Protein AF-A0A4R2ZNV9-F1 (afdb_monomer)

Mean predicted aligned error: 4.26 Å

pLDDT: mean 93.3, std 7.78, range [47.41, 98.62]

Secondary structure (DSSP, 8-state):
----TTS-----HHHHIIIIISS-TTSPPPHHHHHHS-HHHHHHHHSSPPS--TTSHHHHHHHHTSS--HHHHHHHHHHHHHHHHHHTTHHHHHHHTT-HHHHHHHHHHHHHHHHHHHHHHTT-----HHHHHHHHTTSTTHHHHHHHHHHHHH-SSHHHHHHTT-

Nearest PDB structures (foldseek):
  3c18-assembly2_C  TM=6.767E-01  e=5.777E-03  Exiguobacterium sibiricum 255-15
  6nmm-assembly1_D  TM=6.998E-01  e=1.164E+00  Geobacillus stearothermophilus
  6un8-assembly1_A  TM=6.331E-01  e=1.422E+00  Staphylococcus aureus
  4u7i-assembly1_A  TM=5.392E-01  e=6.710E+00  Homo sapiens

Solvent-accessible surface area (backbone atoms only — not comparable to full-atom values): 9911 Å² total; per-residue (Å²): 124,91,88,41,100,81,79,63,86,88,69,55,73,58,60,42,25,40,74,74,70,69,38,63,76,89,61,83,77,50,68,68,52,62,72,70,53,58,49,48,62,45,40,70,64,55,70,60,87,83,92,79,63,94,84,40,62,64,58,52,51,27,63,70,52,60,59,74,56,69,69,54,42,52,50,52,51,52,54,43,52,47,61,49,64,75,48,64,65,47,25,51,58,28,33,77,71,67,34,56,65,61,13,50,55,46,47,52,50,48,47,54,46,51,50,52,46,51,31,57,75,73,66,45,75,61,57,56,77,96,46,34,69,64,56,45,65,70,41,84,67,27,78,71,46,46,61,49,51,48,51,36,69,67,41,90,46,42,66,57,31,45,62,63,74,109

Sequence (166 aa):
MLGSDHGVELYTLHAWCERFLGRQFSEDLSARDWLSYSEQLFMMVTAGSVFRDDLGELTALRNRLAYFPRDVWLYKLAAQWGRIAEERAYIGRTGEAGDEIGSRIIAARMVGNIMRLAMLIERQYAPYAKWFGTAFSRLECASELKPILQEILSAESWQARESNLM

Foldseek 3Di:
DPDDPVPDDDDDPQRLCCVLLVDGLPDQADLVSVVPDALQSLCVLQVDDDPDDPPCSSVVSNVSSVFDDPVSLVVVLVVLVVLLVVLLCVLVVCQVVVNFVSSLVSLLVNLVSVLVNQCSVQRHRQHPPVCRVVVSCPGPCCVVVVVLSVQLNPPRGSVSNSVSVD

Structure (mmCIF, N/CA/C/O backbone):
data_AF-A0A4R2ZNV9-F1
#
_entry.id   AF-A0A4R2ZNV9-F1
#
loop_
_atom_site.group_PDB
_atom_site.id
_atom_site.type_symbol
_atom_site.label_atom_id
_atom_site.label_alt_id
_atom_site.label_comp_id
_atom_site.label_asym_id
_atom_site.label_entity_id
_atom_site.label_seq_id
_atom_site.pdbx_PDB_ins_code
_atom_site.Cartn_x
_atom_site.Cartn_y
_atom_site.Cartn_z
_atom_site.occupancy
_atom_site.B_iso_or_equiv
_atom_site.auth_seq_id
_atom_site.auth_comp_id
_atom_site.auth_asym_id
_atom_site.auth_atom_id
_atom_site.pdbx_PDB_model_num
ATOM 1 N N . MET A 1 1 ? 17.144 12.872 -1.530 1.00 47.41 1 MET A N 1
ATOM 2 C CA . MET A 1 1 ? 16.543 13.874 -2.431 1.00 47.41 1 MET A CA 1
ATOM 3 C C . MET A 1 1 ? 16.983 13.497 -3.833 1.00 47.41 1 MET A C 1
ATOM 5 O O . MET A 1 1 ? 18.173 13.269 -4.015 1.00 47.41 1 MET A O 1
ATOM 9 N N . LEU A 1 2 ? 16.039 13.301 -4.752 1.00 56.25 2 LEU A N 1
ATOM 10 C CA . LEU A 1 2 ? 16.319 13.230 -6.189 1.00 56.25 2 LEU A CA 1
ATOM 11 C C . LEU A 1 2 ? 16.930 14.594 -6.569 1.00 56.25 2 LEU A C 1
ATOM 13 O O . LEU A 1 2 ? 16.391 15.630 -6.185 1.00 56.25 2 LEU A O 1
ATOM 17 N N . GLY A 1 3 ? 18.154 14.573 -7.086 1.00 58.81 3 GLY A N 1
ATOM 18 C CA . GLY A 1 3 ? 19.149 15.643 -6.988 1.00 58.81 3 GLY A CA 1
ATOM 19 C C . GLY A 1 3 ? 19.324 16.413 -8.288 1.00 58.81 3 GLY A C 1
ATOM 20 O O . GLY A 1 3 ? 20.401 16.374 -8.872 1.00 58.81 3 GLY A O 1
ATOM 21 N N . SER A 1 4 ? 18.278 17.106 -8.734 1.00 71.94 4 SER A N 1
ATOM 22 C CA . SER A 1 4 ? 18.397 18.118 -9.786 1.00 71.94 4 SER A CA 1
ATOM 23 C C . SER A 1 4 ? 17.795 19.437 -9.316 1.00 71.94 4 SER A C 1
ATOM 25 O O . SER A 1 4 ? 16.685 19.465 -8.782 1.00 71.94 4 SER A O 1
ATOM 27 N N . ASP A 1 5 ? 18.502 20.538 -9.561 1.00 78.81 5 ASP A N 1
ATOM 28 C CA . ASP A 1 5 ? 18.034 21.888 -9.213 1.00 78.81 5 ASP A CA 1
ATOM 29 C C . ASP A 1 5 ? 16.801 22.311 -10.033 1.00 78.81 5 ASP A C 1
ATOM 31 O O . ASP A 1 5 ? 16.077 23.232 -9.664 1.00 78.81 5 ASP A O 1
ATOM 35 N N . HIS A 1 6 ? 16.534 21.607 -11.137 1.00 85.62 6 HIS A N 1
ATOM 36 C CA . HIS A 1 6 ? 15.438 21.870 -12.071 1.00 85.62 6 HIS A CA 1
ATOM 37 C C . HIS A 1 6 ? 14.348 20.780 -12.073 1.00 85.62 6 HIS A C 1
ATOM 39 O O . HIS A 1 6 ? 13.427 20.839 -12.886 1.00 85.62 6 HIS A O 1
ATOM 45 N N . GLY A 1 7 ? 14.437 19.771 -11.198 1.00 84.12 7 GLY A N 1
ATOM 46 C CA . GLY A 1 7 ? 13.421 18.720 -11.062 1.00 84.12 7 GLY A CA 1
ATOM 47 C C . GLY A 1 7 ? 13.340 17.712 -12.218 1.00 84.12 7 GLY A C 1
ATOM 48 O O . GLY A 1 7 ? 12.338 17.006 -12.327 1.00 84.12 7 GLY A O 1
ATOM 49 N N . VAL A 1 8 ? 14.366 17.627 -13.073 1.00 86.88 8 VAL A N 1
ATOM 50 C CA . VAL A 1 8 ? 14.461 16.629 -14.154 1.00 86.88 8 VAL A CA 1
ATOM 51 C C . VAL A 1 8 ? 15.720 15.799 -13.955 1.00 86.88 8 VAL A C 1
ATOM 53 O O . VAL A 1 8 ? 16.800 16.334 -13.732 1.00 86.88 8 VAL A O 1
ATOM 56 N N . GLU A 1 9 ? 15.597 14.484 -14.074 1.00 88.31 9 GLU A N 1
ATOM 57 C CA . GLU A 1 9 ? 16.736 13.575 -14.010 1.00 88.31 9 GLU A CA 1
ATOM 58 C C . GLU A 1 9 ? 16.843 12.772 -15.304 1.00 88.31 9 GLU A C 1
ATOM 60 O O . GLU A 1 9 ? 15.833 12.417 -15.913 1.00 88.31 9 GLU A O 1
ATOM 65 N N . LEU A 1 10 ? 18.077 12.497 -15.723 1.00 91.19 10 LEU A N 1
ATOM 66 C CA . LEU A 1 10 ? 18.381 11.762 -16.943 1.00 91.19 10 LEU A CA 1
ATOM 67 C C . LEU A 1 10 ? 19.102 10.469 -16.576 1.00 91.19 10 LEU A C 1
ATOM 69 O O . LEU A 1 10 ? 20.139 10.496 -15.915 1.00 91.19 10 LEU A O 1
ATOM 73 N N . TYR A 1 11 ? 18.560 9.347 -17.039 1.00 91.69 11 TYR A N 1
ATOM 74 C CA . TYR A 1 11 ? 19.144 8.025 -16.854 1.00 91.69 11 TYR A CA 1
ATOM 75 C C . TYR A 1 11 ? 19.013 7.211 -18.138 1.00 91.69 11 TYR A C 1
ATOM 77 O O . TYR A 1 11 ? 18.016 7.320 -18.852 1.00 91.69 11 TYR A O 1
ATOM 85 N N . THR A 1 12 ? 19.984 6.336 -18.390 1.00 92.56 12 THR A N 1
ATOM 86 C CA . THR A 1 12 ? 19.713 5.128 -19.178 1.00 92.56 12 THR A CA 1
ATOM 87 C C . THR A 1 12 ? 18.908 4.153 -18.314 1.00 92.56 12 THR A C 1
ATOM 89 O O . THR A 1 12 ? 18.978 4.219 -17.084 1.00 92.56 12 THR A O 1
ATOM 92 N N . LEU A 1 13 ? 18.169 3.217 -18.919 1.00 90.88 13 LEU A N 1
ATOM 93 C CA . LEU A 1 13 ? 17.438 2.202 -18.146 1.00 90.88 13 LEU A CA 1
ATOM 94 C C . LEU A 1 13 ? 18.370 1.397 -17.237 1.00 90.88 13 LEU A C 1
ATOM 96 O O . LEU A 1 13 ? 18.054 1.174 -16.073 1.00 90.88 13 LEU A O 1
ATOM 100 N N . HIS A 1 14 ? 19.551 1.040 -17.742 1.00 90.06 14 HIS A N 1
ATOM 101 C CA . HIS A 1 14 ? 20.571 0.348 -16.963 1.00 90.06 14 HIS A CA 1
ATOM 102 C C . HIS A 1 14 ? 21.013 1.157 -15.734 1.00 90.06 14 HIS A C 1
ATOM 104 O O . HIS A 1 14 ? 20.918 0.657 -14.616 1.00 90.06 14 HIS A O 1
ATOM 110 N N . ALA A 1 15 ? 21.398 2.428 -15.918 1.00 92.19 15 ALA A N 1
ATOM 111 C CA . ALA A 1 15 ? 21.819 3.293 -14.813 1.00 92.19 15 ALA A CA 1
ATOM 112 C C . ALA A 1 15 ? 20.689 3.535 -13.799 1.00 92.19 15 ALA A C 1
ATOM 114 O O . ALA A 1 15 ? 20.941 3.659 -12.601 1.00 92.19 15 ALA A O 1
ATOM 115 N N . TRP A 1 16 ? 19.436 3.581 -14.263 1.00 92.12 16 TRP A N 1
ATOM 116 C CA . TRP A 1 16 ? 18.275 3.666 -13.383 1.00 92.12 16 TRP A CA 1
ATOM 117 C C . TRP A 1 16 ? 18.118 2.388 -12.543 1.00 92.12 16 TRP A C 1
ATOM 119 O O . TRP A 1 16 ? 17.995 2.471 -11.321 1.00 92.12 16 TRP A O 1
ATOM 129 N N . CYS A 1 17 ? 18.171 1.206 -13.166 1.00 90.94 17 CYS A N 1
ATOM 130 C CA . CYS A 1 17 ? 18.074 -0.075 -12.464 1.00 90.94 17 CYS A CA 1
ATOM 131 C C . CYS A 1 17 ? 19.191 -0.235 -11.425 1.00 90.94 17 CYS A C 1
ATOM 133 O O . CYS A 1 17 ? 18.907 -0.543 -10.271 1.00 90.94 17 CYS A O 1
ATOM 135 N N . GLU A 1 18 ? 20.440 0.063 -11.776 1.00 90.69 18 GLU A N 1
ATOM 136 C CA . GLU A 1 18 ? 21.547 -0.001 -10.818 1.00 90.69 18 GLU A CA 1
ATOM 137 C C . GLU A 1 18 ? 21.358 0.978 -9.657 1.00 90.69 18 GLU A C 1
ATOM 139 O O . GLU A 1 18 ? 21.534 0.611 -8.498 1.00 90.69 18 GLU A O 1
ATOM 144 N N . ARG A 1 19 ? 20.941 2.215 -9.937 1.00 90.31 19 ARG A N 1
ATOM 145 C CA . ARG A 1 19 ? 20.777 3.239 -8.901 1.00 90.31 19 ARG A CA 1
ATOM 146 C C . ARG A 1 19 ? 19.623 2.951 -7.944 1.00 90.31 19 ARG A C 1
ATOM 148 O O . ARG A 1 19 ? 19.764 3.187 -6.747 1.00 90.31 19 ARG A O 1
ATOM 155 N N . PHE A 1 20 ? 18.473 2.524 -8.462 1.00 89.12 20 PHE A N 1
ATOM 156 C CA . PHE A 1 20 ? 17.245 2.410 -7.672 1.00 89.12 20 PHE A CA 1
ATOM 157 C C . PHE A 1 20 ? 16.949 0.976 -7.237 1.00 89.12 20 PHE A C 1
ATOM 159 O O . PHE A 1 20 ? 16.521 0.771 -6.103 1.00 89.12 20 PHE A O 1
ATOM 166 N N . LEU A 1 21 ? 17.206 -0.016 -8.090 1.00 87.75 21 LEU A N 1
ATOM 167 C CA . LEU A 1 21 ? 17.056 -1.429 -7.732 1.00 87.75 21 LEU A CA 1
ATOM 168 C C . LEU A 1 21 ? 18.347 -2.012 -7.145 1.00 87.75 21 LEU A C 1
ATOM 170 O O . LEU A 1 21 ? 18.278 -3.015 -6.440 1.00 87.75 21 LEU A O 1
ATOM 174 N N . GLY A 1 22 ? 19.519 -1.421 -7.397 1.00 86.81 22 GLY A N 1
ATOM 175 C CA . GLY A 1 22 ? 20.793 -2.032 -6.996 1.00 86.81 22 GLY A CA 1
ATOM 176 C C . GLY A 1 22 ? 21.105 -3.312 -7.774 1.00 86.81 22 GLY A C 1
ATOM 177 O O . GLY A 1 22 ? 21.862 -4.149 -7.289 1.00 86.81 22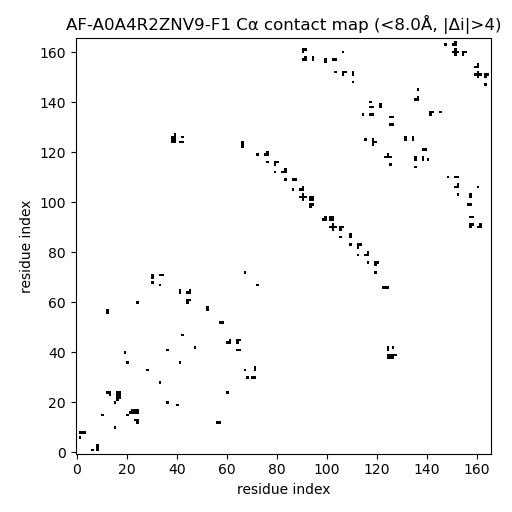 GLY A O 1
ATOM 178 N N . ARG A 1 23 ? 20.462 -3.507 -8.933 1.00 82.31 23 ARG A N 1
ATOM 179 C CA . ARG A 1 23 ? 20.493 -4.741 -9.728 1.00 82.31 23 ARG A CA 1
ATOM 180 C C . ARG A 1 23 ? 20.441 -4.428 -11.213 1.00 82.31 23 ARG A C 1
ATOM 182 O O . ARG A 1 23 ? 19.929 -3.382 -11.616 1.00 82.31 23 ARG A O 1
ATOM 189 N N . GLN A 1 24 ? 20.933 -5.356 -12.026 1.00 78.38 24 GLN A N 1
ATOM 190 C CA . GLN A 1 24 ? 20.862 -5.221 -13.473 1.00 78.38 24 GLN A CA 1
ATOM 191 C C . GLN A 1 24 ? 19.444 -5.453 -13.990 1.00 78.38 24 GLN A C 1
ATOM 193 O O . GLN A 1 24 ? 18.675 -6.243 -13.445 1.00 78.38 24 GLN A O 1
ATOM 198 N N . PHE A 1 25 ? 19.130 -4.787 -15.102 1.00 67.56 25 PHE A N 1
ATOM 199 C CA . PHE A 1 25 ? 17.851 -4.920 -15.790 1.00 67.56 25 PHE A CA 1
ATOM 200 C C . PHE A 1 25 ? 17.501 -6.377 -16.114 1.00 67.56 25 PHE A C 1
ATOM 202 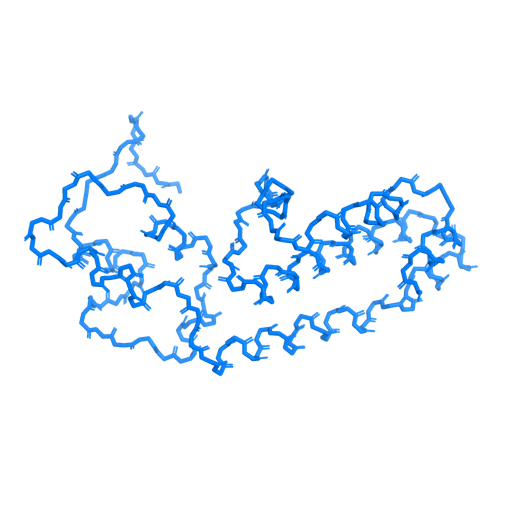O O . PHE A 1 25 ? 16.340 -6.722 -16.026 1.00 67.56 25 PHE A O 1
ATOM 209 N N . SER A 1 26 ? 18.447 -7.247 -16.466 1.00 69.69 26 SER A N 1
ATOM 210 C CA . SER A 1 26 ? 18.169 -8.627 -16.898 1.00 69.69 26 SER A CA 1
ATOM 211 C C . SER A 1 26 ? 17.848 -9.611 -15.767 1.00 69.69 26 SER A C 1
ATOM 213 O O . SER A 1 26 ? 17.372 -10.707 -16.047 1.00 69.69 26 SER A O 1
ATOM 215 N N . GLU A 1 27 ? 18.095 -9.256 -14.506 1.00 77.31 27 GLU A N 1
ATOM 216 C CA . GLU A 1 27 ? 17.937 -10.177 -13.378 1.00 77.31 27 GLU A CA 1
ATOM 217 C C . GLU A 1 27 ? 16.490 -10.227 -12.890 1.00 77.31 27 GLU A C 1
ATOM 219 O O . GLU A 1 27 ? 15.842 -9.189 -12.729 1.00 77.31 27 GLU A O 1
ATOM 224 N N . ASP A 1 28 ? 15.970 -11.427 -12.632 1.00 83.62 28 ASP A N 1
ATOM 225 C CA . ASP A 1 28 ? 14.678 -11.588 -11.970 1.00 83.62 28 ASP A CA 1
ATOM 226 C C . ASP A 1 28 ? 14.783 -11.302 -10.472 1.00 83.62 28 ASP A C 1
ATOM 228 O O . ASP A 1 28 ? 15.742 -11.680 -9.797 1.00 83.62 28 ASP A O 1
ATOM 232 N N . LEU A 1 29 ? 13.758 -10.637 -9.943 1.00 90.56 29 LEU A N 1
ATOM 233 C CA . LEU A 1 29 ? 13.668 -10.321 -8.525 1.00 90.56 29 LEU A CA 1
ATOM 234 C C . LEU A 1 29 ? 13.202 -11.550 -7.742 1.00 90.56 29 LEU A C 1
ATOM 236 O O . LEU A 1 29 ? 12.119 -12.090 -7.992 1.00 90.56 29 LEU A O 1
ATOM 240 N N . SER A 1 30 ? 13.981 -11.953 -6.739 1.00 92.44 30 SER A N 1
ATOM 241 C CA . SER A 1 30 ? 13.542 -12.967 -5.781 1.00 92.44 30 SER A CA 1
ATOM 242 C C . SER A 1 30 ? 12.398 -12.435 -4.913 1.00 92.44 30 SER A C 1
ATOM 244 O O . SER A 1 30 ? 12.208 -11.225 -4.768 1.00 92.44 30 SER A O 1
ATOM 246 N N . ALA A 1 31 ? 11.651 -13.324 -4.251 1.00 94.81 31 ALA A N 1
ATOM 247 C CA . ALA A 1 31 ? 10.605 -12.907 -3.311 1.00 94.81 31 ALA A CA 1
ATOM 248 C C . ALA A 1 31 ? 11.140 -11.969 -2.208 1.00 94.81 31 ALA A C 1
ATOM 250 O O . ALA A 1 31 ? 10.455 -11.033 -1.801 1.00 94.81 31 ALA A O 1
ATOM 251 N N . ARG A 1 32 ? 12.386 -12.179 -1.759 1.00 94.06 32 ARG A N 1
ATOM 252 C CA . ARG A 1 32 ? 13.045 -11.307 -0.778 1.00 94.06 32 ARG A CA 1
ATOM 253 C C . ARG A 1 32 ? 13.288 -9.910 -1.341 1.00 94.06 32 ARG A C 1
ATOM 255 O O . ARG A 1 32 ? 13.079 -8.937 -0.622 1.00 94.06 32 ARG A O 1
ATOM 262 N N . ASP A 1 33 ? 13.692 -9.816 -2.603 1.00 93.00 33 ASP A N 1
ATOM 263 C CA . ASP A 1 33 ? 13.925 -8.531 -3.265 1.00 93.00 33 ASP A CA 1
ATOM 264 C C . ASP A 1 33 ? 12.624 -7.740 -3.356 1.00 93.00 33 ASP A C 1
ATOM 266 O O . ASP A 1 33 ? 12.554 -6.612 -2.872 1.00 93.00 33 ASP A O 1
ATOM 270 N N . TRP A 1 34 ? 11.558 -8.375 -3.849 1.00 95.06 34 TRP A N 1
ATOM 271 C CA . TRP A 1 34 ? 10.222 -7.782 -3.909 1.00 95.06 34 TRP A CA 1
ATOM 272 C C . TRP A 1 34 ? 9.735 -7.228 -2.565 1.00 95.06 34 TRP A C 1
ATOM 274 O O . TRP A 1 34 ? 9.117 -6.166 -2.527 1.00 95.06 34 TRP A O 1
ATOM 284 N N . LEU A 1 35 ? 10.006 -7.939 -1.467 1.00 95.31 35 LEU A N 1
ATOM 285 C CA . LEU A 1 35 ? 9.620 -7.524 -0.115 1.00 95.31 35 LEU A CA 1
ATOM 286 C C . LEU A 1 35 ? 10.533 -6.446 0.485 1.00 95.31 35 LEU A C 1
ATOM 288 O O . LEU A 1 35 ? 10.141 -5.802 1.457 1.00 95.31 35 LEU A O 1
ATOM 292 N N . SER A 1 36 ? 11.732 -6.260 -0.067 1.00 93.31 36 SER A N 1
ATOM 293 C CA . SER A 1 36 ? 12.704 -5.264 0.394 1.00 93.31 36 SER A CA 1
ATOM 294 C C . SER A 1 36 ? 12.465 -3.873 -0.196 1.00 93.31 36 SER A C 1
ATOM 296 O O . SER A 1 36 ? 12.779 -2.870 0.447 1.00 93.31 36 SER A O 1
ATOM 298 N N . TYR A 1 37 ? 11.879 -3.799 -1.394 1.00 93.50 37 TYR A N 1
ATOM 299 C CA . TYR A 1 37 ? 11.587 -2.531 -2.050 1.00 93.50 37 TYR A CA 1
ATOM 300 C C . TYR A 1 37 ? 10.283 -1.912 -1.550 1.00 93.50 37 TYR A C 1
ATOM 302 O O . TYR A 1 37 ? 9.321 -2.588 -1.177 1.00 93.50 37 TYR A O 1
ATOM 310 N N . SER A 1 38 ? 10.236 -0.583 -1.591 1.00 93.50 38 SER A N 1
ATOM 311 C CA . SER A 1 38 ? 9.006 0.154 -1.344 1.00 93.50 38 SER A CA 1
ATOM 312 C C . SER A 1 38 ? 8.080 0.089 -2.560 1.00 93.50 38 SER A C 1
ATOM 314 O O . SER A 1 38 ? 8.518 0.051 -3.708 1.00 93.50 38 SER A O 1
ATOM 316 N N . GLU A 1 39 ? 6.773 0.142 -2.323 1.00 95.88 39 GLU A N 1
ATOM 317 C CA . GLU A 1 39 ? 5.781 0.180 -3.407 1.00 95.88 39 GLU A CA 1
ATOM 318 C C . GLU A 1 39 ? 5.911 1.440 -4.265 1.00 95.88 39 GLU A C 1
ATOM 320 O O . GLU A 1 39 ? 5.701 1.404 -5.476 1.00 95.88 39 GLU A O 1
ATOM 325 N N . GLN A 1 40 ? 6.346 2.546 -3.659 1.00 94.31 40 GLN A N 1
ATOM 326 C CA . GLN A 1 40 ? 6.568 3.797 -4.371 1.00 94.31 40 GLN A CA 1
ATOM 327 C C . GLN A 1 40 ? 7.699 3.679 -5.390 1.00 94.31 40 GLN A C 1
ATOM 329 O O . GLN A 1 40 ? 7.621 4.317 -6.437 1.00 94.31 40 GLN A O 1
ATOM 334 N N . LEU A 1 41 ? 8.712 2.848 -5.121 1.00 92.88 41 LEU A N 1
ATOM 335 C CA . LEU A 1 41 ? 9.773 2.584 -6.084 1.00 92.88 41 LEU A CA 1
ATOM 336 C C . LEU A 1 41 ? 9.221 1.943 -7.356 1.00 92.88 41 LEU A C 1
ATOM 338 O O . LEU A 1 41 ? 9.538 2.405 -8.449 1.00 92.88 41 LEU A O 1
ATOM 342 N N . PHE A 1 42 ? 8.358 0.933 -7.227 1.00 94.69 42 PHE A N 1
ATOM 343 C CA . PHE A 1 42 ? 7.726 0.309 -8.391 1.00 94.69 42 PHE A CA 1
ATOM 344 C C . PHE A 1 42 ? 6.851 1.312 -9.146 1.00 94.69 42 PHE A C 1
ATOM 346 O O . PHE A 1 42 ? 6.924 1.400 -10.371 1.00 94.69 42 PHE A O 1
ATOM 353 N N . MET A 1 43 ? 6.104 2.147 -8.417 1.00 94.75 43 MET A N 1
ATOM 354 C CA . MET A 1 43 ? 5.284 3.201 -9.018 1.00 94.75 43 MET A CA 1
ATOM 355 C C . MET A 1 43 ? 6.089 4.241 -9.804 1.00 94.75 43 MET A C 1
ATOM 357 O O . MET A 1 43 ? 5.555 4.775 -10.776 1.00 94.75 43 MET A O 1
ATOM 361 N N . MET A 1 44 ? 7.350 4.522 -9.443 1.00 90.69 44 MET A N 1
ATOM 362 C CA . MET A 1 44 ? 8.197 5.436 -10.229 1.00 90.69 44 MET A CA 1
ATOM 363 C C . MET A 1 44 ? 8.348 4.970 -11.682 1.00 90.69 44 MET A C 1
ATOM 365 O O . MET A 1 44 ? 8.466 5.802 -12.576 1.00 90.69 44 MET A O 1
ATOM 369 N N . VAL A 1 45 ? 8.301 3.657 -11.924 1.00 91.06 45 VAL A N 1
ATOM 370 C CA . VAL A 1 45 ? 8.418 3.067 -13.263 1.00 91.06 45 VAL A CA 1
ATOM 371 C C . VAL A 1 45 ? 7.050 2.809 -13.888 1.00 91.06 45 VAL A C 1
ATOM 373 O O . VAL A 1 45 ? 6.854 3.045 -15.081 1.00 91.06 45 VAL A O 1
ATOM 376 N N . THR A 1 46 ? 6.086 2.324 -13.103 1.00 94.06 46 THR A N 1
ATOM 377 C CA . THR A 1 46 ? 4.830 1.781 -13.639 1.00 94.06 46 THR A CA 1
ATOM 378 C C . THR A 1 46 ? 3.692 2.789 -13.754 1.00 94.06 46 THR A C 1
ATOM 380 O O . THR A 1 46 ? 2.782 2.557 -14.548 1.00 94.06 46 THR A O 1
ATOM 383 N N . ALA A 1 47 ? 3.717 3.903 -13.015 1.00 92.38 47 ALA A N 1
ATOM 384 C CA . ALA A 1 47 ? 2.584 4.832 -12.951 1.00 92.38 47 ALA A CA 1
ATOM 385 C C . ALA A 1 47 ? 2.695 6.034 -13.909 1.00 92.38 47 ALA A C 1
ATOM 387 O O . ALA A 1 47 ? 1.688 6.676 -14.202 1.00 92.38 47 ALA A O 1
ATOM 388 N N . GLY A 1 48 ? 3.901 6.363 -14.385 1.00 91.38 48 GLY A N 1
ATOM 389 C CA . GLY A 1 48 ? 4.128 7.511 -15.272 1.00 91.38 48 GLY A CA 1
ATOM 390 C C . GLY A 1 48 ? 3.659 7.281 -16.714 1.00 91.38 48 GLY A C 1
ATOM 391 O O . GLY A 1 48 ? 3.487 6.139 -17.147 1.00 91.38 48 GLY A O 1
ATOM 392 N N . SER A 1 49 ? 3.503 8.358 -17.484 1.00 94.31 49 SER A N 1
ATOM 393 C CA . SER A 1 49 ? 3.254 8.283 -18.932 1.00 94.31 49 SER A CA 1
ATOM 394 C C . SER A 1 49 ? 4.531 7.927 -19.698 1.00 94.31 49 SER A C 1
ATOM 39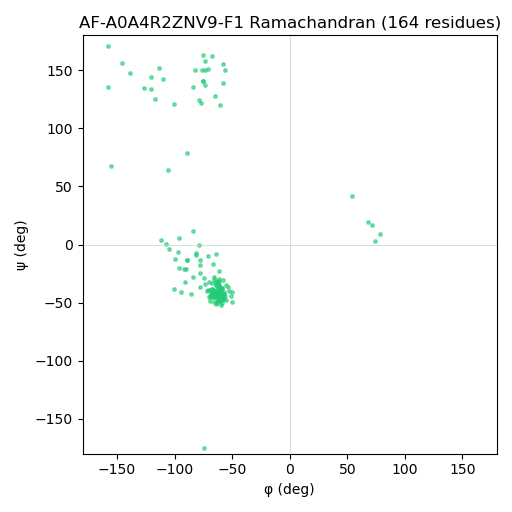6 O O . SER A 1 49 ? 5.605 8.437 -19.381 1.00 94.31 49 SER A O 1
ATOM 398 N N . VAL A 1 50 ? 4.413 7.088 -20.730 1.00 95.62 50 VAL A N 1
ATOM 399 C CA . VAL A 1 50 ? 5.493 6.823 -21.696 1.00 95.62 50 VAL A CA 1
ATOM 400 C C . VAL A 1 50 ? 5.225 7.643 -22.948 1.00 95.62 50 VAL A C 1
ATOM 402 O O . VAL A 1 50 ? 4.177 7.493 -23.568 1.00 95.62 50 VAL A O 1
ATOM 405 N N . PHE A 1 51 ? 6.167 8.510 -23.313 1.00 96.00 51 PHE A N 1
ATOM 406 C CA . PHE A 1 51 ? 6.060 9.334 -24.520 1.00 96.00 51 PHE A CA 1
ATOM 407 C C . PHE A 1 51 ? 6.691 8.663 -25.745 1.00 96.00 51 PHE A C 1
ATOM 409 O O . PHE A 1 51 ? 6.222 8.870 -26.861 1.00 96.00 51 PHE A O 1
ATOM 416 N N . ARG A 1 52 ? 7.755 7.873 -25.545 1.00 96.69 52 ARG A N 1
ATOM 417 C CA . ARG A 1 52 ? 8.477 7.150 -26.599 1.00 96.69 52 ARG A CA 1
ATOM 418 C C . ARG A 1 52 ? 9.249 5.969 -26.000 1.00 96.69 52 ARG A C 1
ATOM 420 O O . ARG A 1 52 ? 9.884 6.144 -24.964 1.00 96.69 52 ARG A O 1
ATOM 427 N N . ASP A 1 53 ? 9.193 4.805 -26.644 1.00 96.56 53 ASP A N 1
ATOM 428 C CA . ASP A 1 53 ? 9.906 3.576 -26.248 1.00 96.56 53 ASP A CA 1
ATOM 429 C C . ASP A 1 53 ? 10.114 2.665 -27.470 1.00 96.56 53 ASP A C 1
ATOM 431 O O . ASP A 1 53 ? 9.500 1.610 -27.601 1.00 96.56 53 ASP A O 1
ATOM 435 N N . ASP A 1 54 ? 10.941 3.110 -28.417 1.00 96.69 54 ASP A N 1
ATOM 436 C CA . ASP A 1 54 ? 11.079 2.438 -29.719 1.00 96.69 54 ASP A CA 1
ATOM 437 C C . ASP A 1 54 ? 11.699 1.031 -29.608 1.00 96.69 54 ASP A C 1
ATOM 439 O O . ASP A 1 54 ? 11.429 0.168 -30.440 1.00 96.69 54 ASP A O 1
ATOM 443 N N . LEU A 1 55 ? 12.533 0.800 -28.587 1.00 93.81 55 LEU A N 1
ATOM 444 C CA . LEU A 1 55 ? 13.203 -0.483 -28.341 1.00 93.81 55 LEU A CA 1
ATOM 445 C C . LEU A 1 55 ? 12.377 -1.429 -27.452 1.00 93.81 55 LEU A C 1
ATOM 447 O O . LEU A 1 55 ? 12.695 -2.612 -27.361 1.00 93.81 55 LEU A O 1
ATOM 451 N N . GLY A 1 56 ? 11.331 -0.928 -26.788 1.00 94.94 56 GLY A N 1
ATOM 452 C CA . GLY A 1 56 ? 10.458 -1.712 -25.911 1.00 94.94 56 GLY A CA 1
ATOM 453 C C . GLY A 1 56 ? 11.063 -2.092 -24.553 1.00 94.94 56 GLY A C 1
ATOM 454 O O . GLY A 1 56 ? 10.424 -2.809 -23.780 1.00 94.94 56 GLY A O 1
ATOM 455 N N . GLU A 1 57 ? 12.279 -1.646 -24.232 1.00 93.50 57 GLU A N 1
ATOM 456 C CA . GLU A 1 57 ? 12.974 -2.012 -22.992 1.00 93.50 57 GLU A CA 1
ATOM 457 C C . GLU A 1 57 ? 12.283 -1.431 -21.750 1.00 93.50 57 GLU A C 1
ATOM 459 O O . GLU A 1 57 ? 12.165 -2.109 -20.724 1.00 93.50 57 GLU A O 1
ATOM 464 N N . LEU A 1 58 ? 11.762 -0.199 -21.837 1.00 93.88 58 LEU A N 1
ATOM 465 C CA . LEU A 1 58 ? 11.018 0.409 -20.731 1.00 93.88 58 LEU A CA 1
ATOM 466 C C . LEU A 1 58 ? 9.689 -0.322 -20.520 1.00 93.88 58 LEU A C 1
ATOM 468 O O . LEU A 1 58 ? 9.308 -0.608 -19.385 1.00 93.88 58 LEU A O 1
ATOM 472 N N . THR A 1 59 ? 8.999 -0.666 -21.605 1.00 95.19 59 THR A N 1
ATOM 473 C CA . THR A 1 59 ? 7.774 -1.469 -21.569 1.00 95.19 59 THR A CA 1
ATOM 474 C C . THR A 1 59 ? 8.036 -2.841 -20.949 1.00 95.19 59 THR A C 1
ATOM 476 O O . THR A 1 59 ? 7.282 -3.273 -20.075 1.00 95.19 59 THR A O 1
ATOM 479 N N . ALA A 1 60 ? 9.137 -3.503 -21.312 1.00 93.19 60 ALA A N 1
ATOM 480 C CA . ALA A 1 60 ? 9.544 -4.766 -20.705 1.00 93.19 60 ALA A CA 1
ATOM 481 C C . ALA A 1 60 ? 9.801 -4.622 -19.194 1.00 93.19 60 ALA A C 1
ATOM 483 O O . ALA A 1 60 ? 9.320 -5.450 -18.415 1.00 93.19 60 ALA A O 1
ATOM 484 N N . LEU A 1 61 ? 10.474 -3.549 -18.754 1.00 92.06 61 LEU A N 1
ATOM 485 C CA . LEU A 1 61 ? 10.663 -3.266 -17.326 1.00 92.06 61 LEU A CA 1
ATOM 486 C C . LEU A 1 61 ? 9.325 -3.079 -16.604 1.00 92.06 61 LEU A C 1
ATOM 488 O O . LEU A 1 61 ? 9.089 -3.682 -15.557 1.00 92.06 61 LEU A O 1
ATOM 492 N N . ARG A 1 62 ? 8.437 -2.256 -17.172 1.00 94.00 62 ARG A N 1
ATOM 493 C CA . ARG A 1 62 ? 7.115 -1.971 -16.602 1.00 94.00 62 ARG A CA 1
ATOM 494 C C . ARG A 1 62 ? 6.280 -3.227 -16.459 1.00 94.00 62 ARG A C 1
ATOM 496 O O . ARG A 1 62 ? 5.642 -3.384 -15.429 1.00 94.00 62 ARG A O 1
ATOM 503 N N . ASN A 1 63 ? 6.311 -4.119 -17.444 1.00 93.31 63 ASN A N 1
ATOM 504 C CA . ASN A 1 63 ? 5.576 -5.380 -17.393 1.00 93.31 63 ASN A CA 1
ATOM 505 C C . ASN A 1 63 ? 6.107 -6.298 -16.288 1.00 93.31 63 ASN A C 1
ATOM 507 O O . ASN A 1 63 ? 5.324 -6.889 -15.550 1.00 93.31 63 ASN A O 1
ATOM 511 N N . ARG A 1 64 ? 7.431 -6.374 -16.122 1.00 91.69 64 ARG A N 1
ATOM 512 C CA . ARG A 1 64 ? 8.058 -7.176 -15.059 1.00 91.69 64 ARG A CA 1
ATOM 513 C C . ARG A 1 64 ? 7.788 -6.620 -13.666 1.00 91.69 64 ARG A C 1
ATOM 515 O O . ARG A 1 64 ? 7.649 -7.387 -12.720 1.00 91.69 64 ARG A O 1
ATOM 522 N N . LEU A 1 65 ? 7.680 -5.298 -13.549 1.00 93.44 65 LEU A N 1
ATOM 523 C CA . LEU A 1 65 ? 7.378 -4.603 -12.298 1.00 93.44 65 LEU A CA 1
ATOM 524 C C . LEU A 1 65 ? 5.889 -4.272 -12.129 1.00 93.44 65 LEU A C 1
ATOM 526 O O . LEU A 1 65 ? 5.531 -3.595 -11.163 1.00 93.44 65 LEU A O 1
ATOM 530 N N . ALA A 1 66 ? 5.024 -4.739 -13.038 1.00 95.00 66 ALA A N 1
ATOM 531 C CA . ALA A 1 66 ? 3.629 -4.312 -13.127 1.00 95.00 66 ALA A CA 1
ATOM 532 C C . ALA A 1 66 ? 2.882 -4.562 -11.820 1.00 95.00 66 ALA A C 1
ATOM 534 O O . ALA A 1 66 ? 2.161 -3.687 -11.344 1.00 95.00 66 ALA A O 1
ATOM 535 N N . TYR A 1 67 ? 3.101 -5.735 -11.221 1.00 97.31 67 TYR A N 1
ATOM 536 C CA . TYR A 1 67 ? 2.592 -6.053 -9.899 1.00 97.31 67 TYR A CA 1
ATOM 537 C C . TYR A 1 67 ? 3.383 -7.176 -9.219 1.00 97.31 67 TYR A C 1
ATOM 539 O O . TYR A 1 67 ? 4.197 -7.853 -9.846 1.00 97.31 67 TYR A O 1
ATOM 547 N N . PHE A 1 68 ? 3.107 -7.400 -7.933 1.00 97.69 68 PHE A N 1
ATOM 548 C CA . PHE A 1 68 ? 3.712 -8.475 -7.156 1.00 97.69 68 PHE A CA 1
ATOM 549 C C . PHE A 1 68 ? 3.463 -9.866 -7.768 1.00 97.69 68 PHE A C 1
ATOM 551 O O . PHE A 1 68 ? 2.320 -10.188 -8.125 1.00 97.69 68 PHE A O 1
ATOM 558 N N . PRO A 1 69 ? 4.481 -10.749 -7.772 1.00 96.94 69 PRO A N 1
ATOM 559 C CA . PRO A 1 69 ? 4.284 -12.175 -7.990 1.00 96.94 69 PRO A CA 1
ATOM 560 C C . PRO A 1 69 ? 3.327 -12.766 -6.953 1.00 96.94 69 PRO A C 1
ATOM 562 O O . PRO A 1 69 ? 3.209 -12.264 -5.832 1.00 96.94 69 PRO A O 1
ATOM 565 N N . ARG A 1 70 ? 2.669 -13.874 -7.310 1.00 97.38 70 ARG A N 1
ATOM 566 C CA . ARG A 1 70 ? 1.595 -14.484 -6.509 1.00 97.38 70 ARG A CA 1
ATOM 567 C C . ARG A 1 70 ? 1.968 -14.686 -5.040 1.00 97.38 70 ARG A C 1
ATOM 569 O O . ARG A 1 70 ? 1.200 -14.282 -4.175 1.00 97.38 70 ARG A O 1
ATOM 576 N N . ASP A 1 71 ? 3.125 -15.270 -4.753 1.00 97.75 71 ASP A N 1
ATOM 577 C CA . ASP A 1 71 ? 3.481 -15.625 -3.374 1.00 97.75 71 ASP A CA 1
ATOM 578 C C . ASP A 1 71 ? 3.843 -14.392 -2.535 1.00 97.75 71 ASP A C 1
ATOM 580 O O . ASP A 1 71 ? 3.484 -14.311 -1.363 1.00 97.75 71 ASP A O 1
ATOM 584 N N . VAL A 1 72 ? 4.455 -13.378 -3.155 1.00 98.38 72 VAL A N 1
ATOM 585 C CA . VAL A 1 72 ? 4.696 -12.070 -2.523 1.00 98.38 72 VAL A CA 1
ATOM 586 C C . VAL A 1 72 ? 3.367 -11.382 -2.213 1.00 98.38 72 VAL A C 1
ATOM 588 O O . VAL A 1 72 ? 3.180 -10.853 -1.118 1.00 98.38 72 VAL A O 1
ATOM 591 N N . TRP A 1 73 ? 2.425 -11.409 -3.157 1.00 98.62 73 TRP A N 1
ATOM 592 C CA . TRP A 1 73 ? 1.091 -10.842 -2.981 1.00 98.62 73 TRP A CA 1
ATOM 593 C C . TRP A 1 73 ? 0.318 -11.533 -1.852 1.00 98.62 73 TRP A C 1
ATOM 595 O O . TRP A 1 73 ? -0.198 -10.852 -0.967 1.00 98.62 73 TRP A O 1
ATOM 605 N N . LEU A 1 74 ? 0.296 -12.870 -1.827 1.00 98.56 74 LEU A N 1
ATOM 606 C CA . LEU A 1 74 ? -0.353 -13.646 -0.765 1.00 98.56 74 LEU A CA 1
ATOM 607 C C . LEU A 1 74 ? 0.293 -13.394 0.600 1.00 98.56 74 LEU A C 1
ATOM 609 O O . LEU A 1 74 ? -0.420 -13.211 1.585 1.00 98.56 74 LEU A O 1
ATOM 613 N N . TYR A 1 75 ? 1.624 -13.313 0.661 1.00 98.50 75 TYR A N 1
ATOM 614 C CA . TYR A 1 75 ? 2.328 -12.942 1.884 1.00 98.50 75 TYR A CA 1
ATOM 615 C C . TYR A 1 75 ? 1.919 -11.545 2.369 1.00 98.50 75 TYR A C 1
ATOM 617 O O . TYR A 1 75 ? 1.604 -11.364 3.545 1.00 98.50 75 TYR A O 1
ATOM 625 N N . LYS A 1 76 ? 1.874 -10.550 1.473 1.00 98.50 76 LYS A N 1
ATOM 626 C CA . LYS A 1 76 ? 1.462 -9.186 1.830 1.00 98.50 76 LYS A CA 1
ATOM 627 C C . LYS A 1 76 ? 0.004 -9.124 2.281 1.00 98.50 76 LYS A C 1
ATOM 629 O O . LYS A 1 76 ? -0.274 -8.426 3.252 1.00 98.50 76 LYS A O 1
ATOM 634 N N . LEU A 1 77 ? -0.898 -9.867 1.636 1.00 98.56 77 LEU A N 1
ATOM 635 C CA . LEU A 1 77 ? -2.288 -10.016 2.075 1.00 98.56 77 LEU A CA 1
ATOM 636 C C . LEU A 1 77 ? -2.366 -10.605 3.486 1.00 98.56 77 LEU A C 1
ATOM 638 O O . LEU A 1 7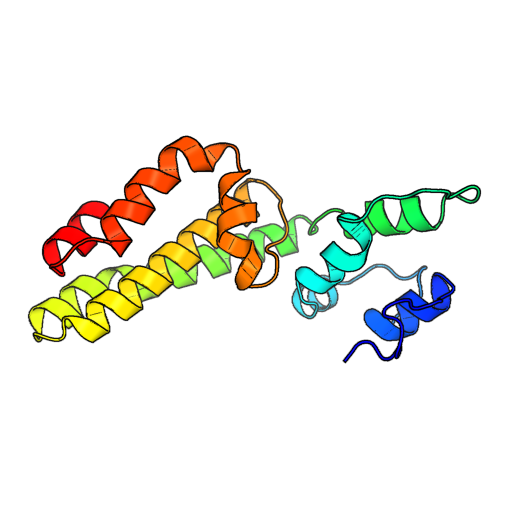7 ? -3.012 -10.018 4.349 1.00 98.56 77 LEU A O 1
ATOM 642 N N . ALA A 1 78 ? -1.673 -11.717 3.743 1.00 98.50 78 ALA A N 1
ATOM 643 C CA . ALA A 1 78 ? -1.655 -12.360 5.055 1.00 98.50 78 ALA A CA 1
ATOM 644 C C . ALA A 1 78 ? -1.100 -11.424 6.141 1.00 98.50 78 ALA A C 1
ATOM 646 O O . ALA A 1 78 ? -1.713 -11.260 7.194 1.00 98.50 78 ALA A O 1
ATOM 647 N N . ALA A 1 79 ? 0.014 -10.742 5.861 1.00 98.06 79 ALA A N 1
ATOM 648 C CA . ALA A 1 79 ? 0.592 -9.761 6.773 1.00 98.06 79 ALA A CA 1
ATOM 649 C C . ALA A 1 79 ? -0.365 -8.587 7.040 1.00 98.06 79 ALA A C 1
ATOM 651 O O . ALA A 1 79 ? -0.416 -8.069 8.154 1.00 98.06 79 ALA A O 1
ATOM 652 N N . GLN A 1 80 ? -1.128 -8.156 6.032 1.00 98.00 80 GLN A N 1
ATOM 653 C CA . GLN A 1 80 ? -2.080 -7.062 6.184 1.00 98.00 80 GLN A CA 1
ATOM 654 C C . GLN A 1 80 ? -3.303 -7.463 7.012 1.00 98.00 80 GLN A C 1
ATOM 656 O O . GLN A 1 80 ? -3.725 -6.694 7.874 1.00 98.00 80 GLN A O 1
ATOM 661 N N . TRP A 1 81 ? -3.813 -8.679 6.823 1.00 97.88 81 TRP A N 1
ATOM 662 C CA . TRP A 1 81 ? -4.826 -9.261 7.702 1.00 97.88 81 TRP A CA 1
ATOM 663 C C . TRP A 1 81 ? -4.329 -9.413 9.140 1.00 97.88 81 TRP A C 1
ATOM 665 O O . TRP A 1 81 ? -5.070 -9.096 10.066 1.00 97.88 81 TRP A O 1
ATOM 675 N N . GLY A 1 82 ? -3.067 -9.813 9.333 1.00 97.88 82 GLY A N 1
ATOM 676 C CA . GLY A 1 82 ? -2.437 -9.878 10.654 1.00 97.88 82 GLY A CA 1
ATOM 677 C C . GLY A 1 8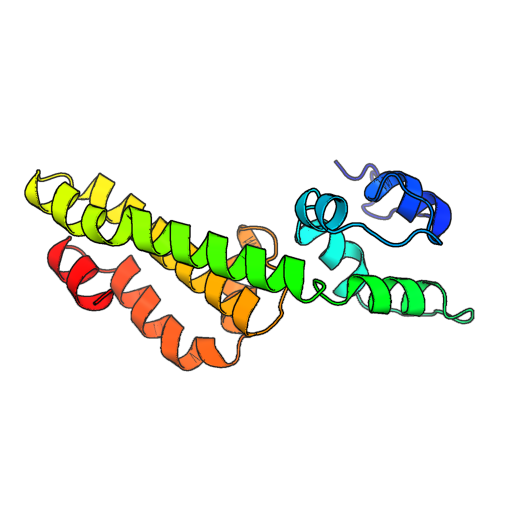2 ? -2.490 -8.538 11.394 1.00 97.88 82 GLY A C 1
ATOM 678 O O . GLY A 1 82 ? -2.974 -8.482 12.519 1.00 97.88 82 GLY A O 1
ATOM 679 N N . ARG A 1 83 ? -2.117 -7.438 10.724 1.00 96.00 83 ARG A N 1
ATOM 680 C CA . ARG A 1 83 ? -2.188 -6.078 11.301 1.00 96.00 83 ARG A CA 1
ATOM 681 C C . ARG A 1 83 ? -3.598 -5.670 11.728 1.00 96.00 83 ARG A C 1
ATOM 683 O O . ARG A 1 83 ? -3.757 -4.972 12.722 1.00 96.00 83 ARG A O 1
ATOM 690 N N . ILE A 1 84 ? -4.614 -6.072 10.965 1.00 95.69 84 ILE A N 1
ATOM 691 C CA . ILE A 1 84 ? -6.021 -5.807 11.298 1.00 95.69 84 ILE A CA 1
ATOM 692 C C . ILE A 1 84 ? -6.441 -6.648 12.510 1.00 95.69 84 ILE A C 1
ATOM 694 O O . ILE A 1 84 ? -7.066 -6.137 13.436 1.00 95.69 84 ILE A O 1
ATOM 698 N N . ALA A 1 85 ? -6.077 -7.931 12.527 1.00 94.88 85 ALA A N 1
ATOM 699 C CA . ALA A 1 85 ? -6.441 -8.847 13.602 1.00 94.88 85 ALA A CA 1
ATOM 700 C C . ALA A 1 85 ? -5.824 -8.447 14.953 1.00 94.88 85 ALA A C 1
ATOM 702 O O . ALA A 1 85 ? -6.515 -8.496 15.970 1.00 94.88 85 ALA A O 1
ATOM 703 N N . GLU A 1 86 ? -4.557 -8.021 14.962 1.00 92.56 86 GLU A N 1
ATOM 704 C CA . GLU A 1 86 ? -3.821 -7.646 16.177 1.00 92.56 86 GLU A CA 1
ATOM 705 C C . GLU A 1 86 ? -4.457 -6.471 16.929 1.00 92.56 86 GLU A C 1
ATOM 707 O O . GLU A 1 86 ? -4.451 -6.456 18.158 1.00 92.56 86 GLU A O 1
ATOM 712 N N . GLU A 1 87 ? -5.029 -5.501 16.213 1.00 91.94 87 GLU A N 1
ATOM 713 C CA . GLU A 1 87 ? -5.522 -4.260 16.821 1.00 91.94 87 GLU A CA 1
ATOM 714 C C . GLU A 1 87 ? -7.046 -4.178 16.945 1.00 91.94 87 GLU A C 1
ATOM 716 O O . GLU A 1 87 ? -7.554 -3.219 17.528 1.00 91.94 87 GLU A O 1
ATOM 721 N N . ARG A 1 88 ? -7.794 -5.173 16.444 1.00 87.12 88 ARG A N 1
ATOM 722 C CA . ARG A 1 88 ? -9.268 -5.136 16.402 1.00 87.12 88 ARG A CA 1
ATOM 723 C C . ARG A 1 88 ? -9.892 -4.789 17.755 1.00 87.12 88 ARG A C 1
ATOM 725 O O . ARG A 1 88 ? -10.798 -3.970 17.817 1.00 87.12 88 ARG A O 1
ATOM 732 N N . ALA A 1 89 ? -9.394 -5.392 18.833 1.00 91.44 89 ALA A N 1
ATOM 733 C CA . ALA A 1 89 ? -9.934 -5.196 20.178 1.00 91.44 89 ALA A CA 1
ATOM 734 C C . ALA A 1 89 ? -9.428 -3.918 20.874 1.00 91.44 89 ALA A C 1
ATOM 736 O O . ALA A 1 89 ? -9.884 -3.592 21.968 1.00 91.44 89 ALA A O 1
ATOM 737 N N . TYR A 1 90 ? -8.439 -3.215 20.315 1.00 95.06 90 TYR A N 1
ATOM 738 C CA . TYR A 1 90 ? -7.757 -2.142 21.042 1.00 95.06 90 TYR A CA 1
ATOM 739 C C . TYR A 1 90 ? -8.568 -0.845 21.096 1.00 95.06 90 TYR A C 1
ATOM 741 O O . TYR A 1 90 ? -8.395 -0.077 22.039 1.00 95.06 90 TYR A O 1
ATOM 749 N N . ILE A 1 91 ? -9.487 -0.617 20.153 1.00 94.56 91 ILE A N 1
ATOM 750 C CA . ILE A 1 91 ? -10.373 0.561 20.152 1.00 94.56 91 ILE A CA 1
ATOM 751 C C . ILE A 1 91 ? -11.290 0.542 21.376 1.00 94.56 91 ILE A C 1
ATOM 753 O O . ILE A 1 91 ? -11.308 1.526 22.119 1.00 94.56 91 ILE A O 1
ATOM 757 N N . GLY A 1 92 ? -11.978 -0.581 21.615 1.00 94.56 92 GLY A N 1
ATOM 758 C CA . GLY A 1 92 ? -12.804 -0.790 22.802 1.00 94.56 92 GLY A CA 1
ATOM 759 C C . GLY A 1 92 ? -11.978 -0.777 24.085 1.00 94.56 92 GLY A C 1
ATOM 760 O O . GLY A 1 92 ? -12.270 -0.005 24.986 1.00 94.56 92 GLY A O 1
ATOM 761 N N . ARG A 1 93 ? -10.862 -1.520 24.143 1.00 96.50 93 ARG A N 1
ATOM 762 C CA . ARG A 1 93 ? -10.013 -1.587 25.355 1.00 96.50 93 ARG A CA 1
ATOM 763 C C . ARG A 1 93 ? -9.432 -0.238 25.787 1.00 96.50 93 ARG A C 1
ATOM 765 O O . ARG A 1 93 ? -9.324 0.025 26.980 1.00 96.50 93 ARG A O 1
ATOM 772 N N . THR A 1 94 ? -9.031 0.607 24.837 1.00 96.75 94 THR A N 1
ATOM 773 C CA . THR A 1 94 ? -8.582 1.976 25.156 1.00 96.75 94 THR A CA 1
ATOM 774 C C . THR A 1 94 ? -9.753 2.857 25.578 1.00 96.75 94 THR A C 1
ATOM 776 O O . THR A 1 94 ? -9.635 3.603 26.547 1.00 96.75 94 THR A O 1
ATOM 779 N N . GLY A 1 95 ? -10.907 2.704 24.926 1.00 95.06 95 GLY A N 1
ATOM 780 C CA . GLY A 1 95 ? -12.146 3.380 25.296 1.00 95.06 95 GLY A CA 1
ATOM 781 C C . GLY A 1 95 ? -12.643 3.053 26.708 1.00 95.06 95 GLY A C 1
ATOM 782 O O . GLY A 1 95 ? -12.964 3.960 27.473 1.00 95.06 95 GLY A O 1
ATOM 783 N N . GLU A 1 96 ? -12.646 1.776 27.094 1.00 96.81 96 GLU A N 1
ATOM 784 C CA . GLU A 1 96 ? -13.011 1.301 28.437 1.00 96.81 96 GLU A CA 1
ATOM 785 C C . GLU A 1 96 ? -12.090 1.865 29.528 1.00 96.81 96 GLU A C 1
ATOM 787 O O . GLU A 1 96 ? -12.536 2.129 30.643 1.00 96.81 96 GLU A O 1
ATOM 792 N N . ALA A 1 97 ? -10.818 2.109 29.200 1.00 97.50 97 ALA A N 1
ATOM 793 C CA . ALA A 1 97 ? -9.858 2.761 30.089 1.00 97.50 97 ALA A CA 1
ATOM 794 C C . ALA A 1 97 ? -10.010 4.298 30.145 1.00 97.50 97 ALA A C 1
ATOM 796 O O . ALA A 1 97 ? -9.250 4.961 30.850 1.00 97.50 97 ALA A O 1
ATOM 797 N N . GLY A 1 98 ? -10.963 4.876 29.404 1.00 96.88 98 GLY A N 1
ATOM 798 C CA . GLY A 1 98 ? -11.165 6.323 29.294 1.00 96.88 98 GLY A CA 1
ATOM 799 C C . GLY A 1 98 ? -10.177 7.035 28.360 1.00 96.88 98 GLY A C 1
ATOM 800 O O . GLY A 1 98 ? -10.162 8.266 28.319 1.00 96.88 98 GLY A O 1
ATOM 801 N N . ASP A 1 99 ? -9.361 6.297 27.599 1.00 97.50 99 ASP A N 1
ATOM 802 C CA . ASP A 1 99 ? -8.394 6.851 26.645 1.00 97.50 99 ASP A CA 1
ATOM 803 C C . ASP A 1 99 ? -9.020 7.048 25.256 1.00 97.50 99 ASP A C 1
ATOM 805 O O . ASP A 1 99 ? -8.823 6.284 24.303 1.00 97.50 99 ASP A O 1
ATOM 809 N N . GLU A 1 100 ? -9.786 8.128 25.136 1.00 96.69 100 GLU A N 1
ATOM 810 C CA . GLU A 1 100 ? -10.460 8.502 23.894 1.00 96.69 100 GLU A CA 1
ATOM 811 C C . GLU A 1 100 ? -9.464 8.839 22.765 1.00 96.69 100 GLU A C 1
ATOM 813 O O . GLU A 1 100 ? -9.702 8.527 21.595 1.00 96.69 100 GLU A O 1
ATOM 818 N N . ILE A 1 101 ? -8.317 9.442 23.104 1.00 97.38 101 ILE A N 1
ATOM 819 C CA . ILE A 1 101 ? -7.276 9.813 22.134 1.00 97.38 101 ILE A CA 1
ATOM 820 C C . ILE A 1 101 ? -6.601 8.558 21.578 1.00 97.38 101 ILE A C 1
ATOM 822 O O . ILE A 1 101 ? -6.475 8.424 20.358 1.00 97.38 101 ILE A O 1
ATOM 826 N N . GLY A 1 102 ? -6.193 7.629 22.445 1.00 96.69 102 GLY A N 1
ATOM 827 C CA . GLY A 1 102 ? -5.601 6.355 22.044 1.00 96.69 102 GLY A CA 1
ATOM 828 C C . GLY A 1 102 ? -6.544 5.561 21.154 1.00 96.69 102 GLY A C 1
ATOM 829 O O . GLY A 1 102 ? -6.149 5.101 20.078 1.00 96.69 102 GLY A O 1
ATOM 830 N N . SER A 1 103 ? -7.822 5.517 21.525 1.00 97.00 103 SER A N 1
ATOM 831 C CA . SER A 1 103 ? -8.861 4.885 20.724 1.00 97.00 103 SER A CA 1
ATOM 832 C C . SER A 1 103 ? -8.949 5.501 19.312 1.00 97.00 103 SER A C 1
ATOM 834 O O . SER A 1 103 ? -9.019 4.763 18.323 1.00 97.00 103 SER A O 1
ATOM 836 N N . ARG A 1 104 ? -8.876 6.837 19.168 1.00 97.00 104 ARG A N 1
ATOM 837 C CA . ARG A 1 104 ? -8.872 7.513 17.849 1.00 97.00 104 ARG A CA 1
ATOM 838 C C . ARG A 1 104 ? -7.628 7.190 17.023 1.00 97.00 104 ARG A C 1
ATOM 840 O O . ARG A 1 104 ? -7.737 6.966 15.818 1.00 97.00 104 ARG A O 1
ATOM 847 N N . ILE A 1 105 ? -6.453 7.143 17.654 1.00 97.00 105 ILE A N 1
ATOM 848 C CA . ILE A 1 105 ? -5.190 6.789 16.983 1.00 97.00 105 ILE A CA 1
ATOM 849 C C . ILE A 1 105 ? -5.268 5.371 16.407 1.00 97.00 105 ILE A C 1
ATOM 851 O O . ILE A 1 105 ? -4.862 5.149 15.263 1.00 97.00 105 ILE A O 1
ATOM 855 N N . ILE A 1 106 ? -5.807 4.423 17.176 1.00 96.88 106 ILE A N 1
ATOM 856 C CA . ILE A 1 106 ? -5.983 3.037 16.732 1.00 96.88 106 ILE A CA 1
ATOM 857 C C . ILE A 1 106 ? -7.005 2.970 15.594 1.00 96.88 106 ILE A C 1
ATOM 859 O O . ILE A 1 106 ? -6.728 2.352 14.570 1.00 96.88 106 ILE A O 1
ATOM 863 N N . ALA A 1 107 ? -8.145 3.659 15.712 1.00 97.00 107 ALA A N 1
ATOM 864 C CA . ALA A 1 107 ? -9.155 3.699 14.654 1.00 97.00 107 ALA A CA 1
ATOM 865 C C . ALA A 1 107 ? -8.585 4.238 13.328 1.00 97.00 107 ALA A C 1
ATOM 867 O O . ALA A 1 107 ? -8.765 3.623 12.277 1.00 97.00 107 ALA A O 1
ATOM 868 N N . ALA A 1 108 ? -7.812 5.328 13.367 1.00 96.88 108 ALA A N 1
ATOM 869 C CA . ALA A 1 108 ? -7.158 5.875 12.179 1.00 96.88 108 ALA A CA 1
ATOM 870 C C . ALA A 1 108 ? -6.144 4.895 11.558 1.00 96.88 108 ALA A C 1
ATOM 872 O O . ALA A 1 108 ? -6.053 4.775 10.332 1.00 96.88 108 ALA A O 1
ATOM 873 N N . ARG A 1 109 ? -5.400 4.156 12.393 1.00 96.62 109 ARG A N 1
ATOM 874 C CA . ARG A 1 109 ? -4.480 3.107 11.932 1.00 96.62 109 ARG A CA 1
ATOM 875 C C . ARG A 1 109 ? -5.231 1.939 11.291 1.00 96.62 109 ARG A C 1
ATOM 877 O O . ARG A 1 109 ? -4.819 1.481 10.226 1.00 96.62 109 ARG A O 1
ATOM 884 N N . MET A 1 110 ? -6.346 1.515 11.886 1.00 96.62 110 MET A N 1
ATOM 885 C CA . MET A 1 110 ? -7.221 0.466 11.361 1.00 96.62 110 MET A CA 1
ATOM 886 C C . MET A 1 110 ? -7.790 0.843 9.991 1.00 96.62 110 MET A C 1
ATOM 888 O O . MET A 1 110 ? -7.665 0.073 9.042 1.00 96.62 110 MET A O 1
ATOM 892 N N . VAL A 1 111 ? -8.313 2.064 9.849 1.00 97.44 111 VAL A N 1
ATOM 893 C CA . VAL A 1 111 ? -8.787 2.601 8.565 1.00 97.44 111 VAL A CA 1
ATOM 894 C C . VAL A 1 111 ? -7.669 2.581 7.522 1.00 97.44 111 VAL A C 1
ATOM 896 O O . VAL A 1 111 ? -7.856 2.071 6.416 1.00 97.44 111 VAL A O 1
ATOM 899 N N . GLY A 1 112 ? -6.468 3.040 7.886 1.00 97.56 112 GLY A N 1
ATOM 900 C CA . GLY A 1 112 ? -5.300 2.954 7.011 1.00 97.56 112 GLY A CA 1
ATOM 901 C C . GLY A 1 112 ? -4.950 1.514 6.613 1.00 97.56 112 GLY A C 1
ATOM 902 O O . GLY A 1 112 ? -4.579 1.266 5.464 1.00 97.56 112 GLY A O 1
ATOM 903 N N . ASN A 1 113 ? -5.097 0.554 7.528 1.00 97.75 113 ASN A N 1
ATOM 904 C CA . ASN A 1 113 ? -4.862 -0.859 7.256 1.00 97.75 113 ASN A CA 1
ATOM 905 C C . ASN A 1 113 ? -5.912 -1.466 6.312 1.00 97.75 113 ASN A C 1
ATOM 907 O O . ASN A 1 113 ? -5.537 -2.234 5.424 1.00 97.75 113 ASN A O 1
ATOM 911 N N . ILE A 1 114 ? -7.185 -1.096 6.452 1.00 97.69 114 ILE A N 1
ATOM 912 C CA . ILE A 1 114 ? -8.266 -1.521 5.552 1.00 97.69 114 ILE A CA 1
ATOM 913 C C . ILE A 1 114 ? -8.037 -0.955 4.148 1.00 97.69 114 ILE A C 1
ATOM 915 O O . ILE A 1 114 ? -8.083 -1.695 3.169 1.00 97.69 114 ILE A O 1
ATOM 919 N N . MET A 1 115 ? -7.680 0.327 4.035 1.00 98.38 115 MET A N 1
ATOM 920 C CA . MET A 1 115 ? -7.343 0.927 2.741 1.00 98.38 115 MET A CA 1
ATOM 921 C C . MET A 1 115 ? -6.162 0.209 2.071 1.00 98.38 115 MET A C 1
ATOM 923 O O . MET A 1 115 ? -6.174 -0.002 0.863 1.00 98.38 115 MET A O 1
ATOM 927 N N . ARG A 1 116 ? -5.134 -0.201 2.833 1.00 98.31 116 ARG A N 1
ATOM 928 C CA . ARG A 1 116 ? -3.993 -0.960 2.281 1.00 98.31 116 ARG A CA 1
ATOM 929 C C . ARG A 1 116 ? -4.409 -2.351 1.822 1.00 98.31 116 ARG A C 1
ATOM 931 O O . ARG A 1 116 ? -3.914 -2.820 0.802 1.00 98.31 116 ARG A O 1
ATOM 938 N N . LEU A 1 117 ? -5.306 -2.995 2.563 1.00 98.38 117 LEU A N 1
ATOM 939 C CA . LEU A 1 117 ? -5.874 -4.277 2.173 1.00 98.38 117 LEU A CA 1
ATOM 940 C C . LEU A 1 117 ? -6.659 -4.151 0.859 1.00 98.38 117 LEU A C 1
ATOM 9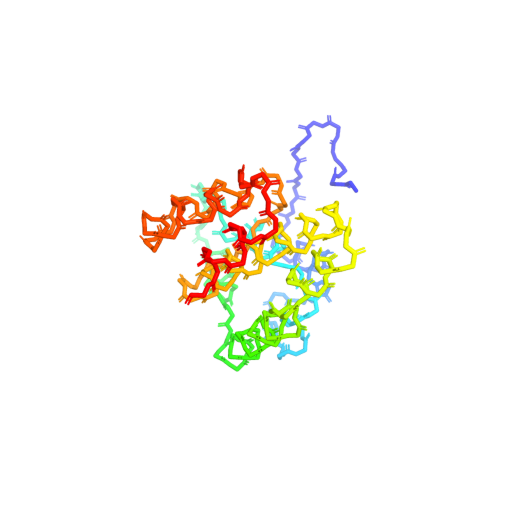42 O O . LEU A 1 117 ? -6.451 -4.965 -0.034 1.00 98.38 117 LEU A O 1
ATOM 946 N N . ALA A 1 118 ? -7.465 -3.098 0.701 1.00 98.56 118 ALA A N 1
ATOM 947 C CA . ALA A 1 118 ? -8.180 -2.805 -0.541 1.00 98.56 118 ALA A CA 1
ATOM 948 C C . ALA A 1 118 ? -7.226 -2.630 -1.738 1.00 98.56 118 ALA A C 1
ATOM 950 O O . ALA A 1 118 ? -7.423 -3.263 -2.773 1.00 98.56 118 ALA A O 1
ATOM 951 N N . MET A 1 119 ? -6.130 -1.872 -1.575 1.00 98.56 119 MET A N 1
ATOM 952 C CA . MET A 1 119 ? -5.098 -1.750 -2.620 1.00 98.56 119 MET A CA 1
ATOM 953 C C . MET A 1 119 ? -4.518 -3.119 -3.016 1.00 98.56 119 MET A C 1
ATOM 955 O O . MET A 1 119 ? -4.329 -3.389 -4.199 1.00 98.56 119 MET A O 1
ATOM 959 N N . LEU A 1 120 ? -4.248 -4.001 -2.044 1.00 98.62 120 LEU A N 1
ATOM 960 C CA . LEU A 1 120 ? -3.741 -5.349 -2.320 1.00 98.62 120 LEU A CA 1
ATOM 961 C C . LEU A 1 120 ? -4.770 -6.217 -3.054 1.00 98.62 120 LEU A C 1
ATOM 963 O O . LEU A 1 120 ? -4.395 -6.947 -3.970 1.00 98.62 120 LEU A O 1
ATOM 967 N N . ILE A 1 121 ? -6.045 -6.151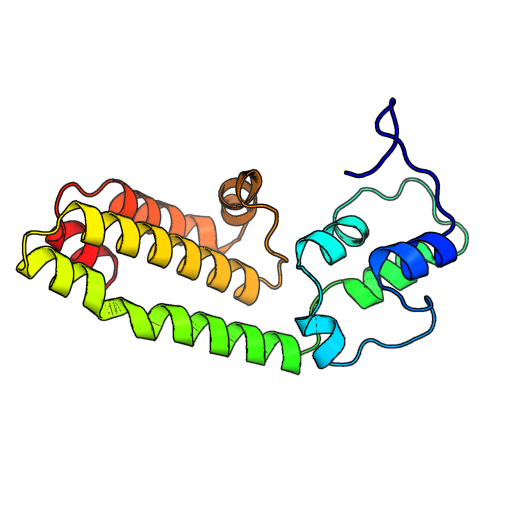 -2.664 1.00 98.44 121 ILE A N 1
ATOM 968 C CA . ILE A 1 121 ? -7.135 -6.909 -3.297 1.00 98.44 121 ILE A CA 1
ATOM 969 C C . ILE A 1 121 ? -7.294 -6.495 -4.764 1.00 98.44 121 ILE A C 1
ATOM 971 O O . ILE A 1 121 ? -7.323 -7.359 -5.637 1.00 98.44 121 ILE A O 1
ATOM 975 N N . GLU A 1 122 ? -7.283 -5.192 -5.049 1.00 98.50 122 GLU A N 1
ATOM 976 C CA . GLU A 1 122 ? -7.404 -4.645 -6.411 1.00 98.50 122 GLU A CA 1
ATOM 977 C C . GLU A 1 122 ? -6.080 -4.593 -7.189 1.00 98.50 122 GLU A C 1
ATOM 979 O O . GLU A 1 122 ? -5.979 -3.995 -8.263 1.00 98.50 122 GLU A O 1
ATOM 984 N N . ARG A 1 123 ? -5.042 -5.246 -6.660 1.00 97.94 123 ARG A N 1
ATOM 985 C CA . ARG A 1 123 ? -3.722 -5.361 -7.285 1.00 97.94 123 ARG A CA 1
ATOM 986 C C . ARG A 1 123 ? -3.092 -4.013 -7.659 1.00 97.94 123 ARG A C 1
ATOM 988 O O . ARG A 1 123 ? -2.474 -3.870 -8.710 1.00 97.94 123 ARG A O 1
ATOM 995 N N . GLN A 1 124 ? -3.215 -3.034 -6.768 1.00 97.69 124 GLN A N 1
ATOM 996 C CA . GLN A 1 124 ? -2.620 -1.706 -6.898 1.00 97.69 124 GLN A CA 1
ATOM 997 C C . GLN A 1 124 ? -1.481 -1.513 -5.893 1.00 97.69 124 GLN A C 1
ATOM 999 O O . GLN A 1 124 ? -1.560 -1.954 -4.744 1.00 97.69 124 GLN A O 1
ATOM 1004 N N . TYR A 1 125 ? -0.414 -0.832 -6.310 1.00 97.94 125 TYR A N 1
ATOM 1005 C CA . TYR A 1 125 ? 0.627 -0.372 -5.388 1.00 97.94 125 TYR A CA 1
ATOM 1006 C C . TYR A 1 125 ? 0.131 0.821 -4.563 1.00 97.94 125 TYR A C 1
ATOM 1008 O O . TYR A 1 125 ? -0.470 1.756 -5.093 1.00 97.94 125 TYR A O 1
ATOM 1016 N N . ALA A 1 126 ? 0.424 0.828 -3.265 1.00 96.94 126 ALA A N 1
ATOM 1017 C CA . ALA A 1 126 ? 0.118 1.930 -2.367 1.00 96.94 126 ALA A CA 1
ATOM 1018 C C . ALA A 1 126 ? 1.121 3.092 -2.545 1.00 96.94 126 ALA A C 1
ATOM 1020 O O . ALA A 1 126 ? 2.324 2.916 -2.315 1.00 96.94 126 ALA A O 1
ATOM 1021 N N . PRO A 1 127 ? 0.661 4.313 -2.879 1.00 96.00 127 PRO A N 1
ATOM 1022 C CA . PRO A 1 127 ? 1.545 5.462 -3.051 1.00 96.00 127 PRO A CA 1
ATOM 1023 C C . PRO A 1 127 ? 2.045 6.016 -1.709 1.00 96.00 127 PRO A C 1
ATOM 1025 O O . PRO A 1 127 ? 1.792 5.477 -0.629 1.00 96.00 127 PRO A O 1
ATOM 1028 N N . TYR A 1 128 ? 2.771 7.133 -1.768 1.00 93.06 128 TYR A N 1
ATOM 1029 C CA . TYR A 1 128 ? 3.102 7.928 -0.585 1.00 93.06 128 TYR A CA 1
ATOM 1030 C C . TYR A 1 128 ? 1.845 8.354 0.187 1.00 93.06 128 TYR A C 1
ATOM 1032 O O . TYR A 1 128 ? 0.802 8.623 -0.410 1.00 93.06 128 TYR A O 1
ATOM 1040 N N . ALA A 1 129 ? 1.979 8.509 1.509 1.00 93.25 129 ALA A N 1
ATOM 1041 C CA . ALA A 1 129 ? 0.871 8.808 2.423 1.00 93.25 129 ALA A CA 1
ATOM 1042 C C . ALA A 1 129 ? 0.000 9.998 1.978 1.00 93.25 129 ALA A C 1
ATOM 1044 O O . ALA A 1 129 ? -1.223 9.905 2.010 1.00 93.25 129 ALA A O 1
ATOM 1045 N N . LYS A 1 130 ? 0.612 11.075 1.466 1.00 94.00 130 LYS A N 1
ATOM 1046 C CA . LYS A 1 130 ? -0.112 12.268 0.984 1.00 94.00 130 LYS A CA 1
ATOM 1047 C C . LYS A 1 130 ? -1.069 12.008 -0.188 1.00 94.00 130 LYS A C 1
ATOM 1049 O O . LYS A 1 130 ? -1.999 12.775 -0.391 1.00 94.00 130 LYS A O 1
ATOM 1054 N N . TRP A 1 131 ? -0.850 10.936 -0.949 1.00 96.38 131 TRP A N 1
ATOM 1055 C CA . TRP A 1 131 ? -1.688 10.545 -2.087 1.00 96.38 131 TRP A CA 1
ATOM 1056 C C . TRP A 1 131 ? -2.541 9.313 -1.806 1.00 96.38 131 TRP A C 1
ATOM 1058 O O . TRP A 1 131 ? -3.282 8.869 -2.680 1.00 96.38 131 TRP A O 1
ATOM 1068 N N . PHE A 1 132 ? -2.447 8.755 -0.601 1.00 97.56 132 PHE A N 1
ATOM 1069 C CA . PHE A 1 132 ? -3.041 7.465 -0.295 1.00 97.56 132 PHE A CA 1
ATOM 1070 C C . PHE A 1 132 ? -4.570 7.501 -0.345 1.00 97.56 132 PHE A C 1
ATOM 1072 O O . PHE A 1 132 ? -5.169 6.663 -1.010 1.00 97.56 132 PHE A O 1
ATOM 1079 N N . GLY A 1 133 ? -5.200 8.522 0.246 1.00 97.31 133 GLY A N 1
ATOM 1080 C CA . GLY A 1 133 ? -6.656 8.706 0.168 1.00 97.31 133 GLY A CA 1
ATOM 1081 C C . GLY A 1 133 ? -7.171 8.928 -1.259 1.00 97.31 133 GLY A C 1
ATOM 1082 O O . GLY A 1 133 ? -8.229 8.411 -1.624 1.00 97.31 133 GLY A O 1
ATOM 1083 N N . THR A 1 134 ? -6.407 9.644 -2.091 1.00 97.31 134 THR A N 1
ATOM 1084 C CA . THR A 1 134 ? -6.746 9.871 -3.504 1.00 97.31 134 THR A CA 1
ATOM 1085 C C . THR A 1 134 ? -6.647 8.588 -4.319 1.00 97.31 134 THR A C 1
ATOM 1087 O O . THR A 1 134 ? -7.545 8.311 -5.105 1.00 97.31 134 THR A O 1
ATOM 1090 N N . ALA A 1 135 ? -5.580 7.804 -4.139 1.00 97.50 135 ALA A N 1
ATOM 1091 C CA . ALA A 1 135 ? -5.424 6.525 -4.826 1.00 97.50 135 ALA A CA 1
ATOM 1092 C C . ALA A 1 135 ? -6.483 5.514 -4.380 1.00 97.50 135 ALA A C 1
ATOM 1094 O O . ALA A 1 135 ? -7.122 4.909 -5.230 1.00 97.50 135 ALA A O 1
ATOM 1095 N N . PHE A 1 136 ? -6.739 5.418 -3.072 1.00 98.50 136 PHE A N 1
ATOM 1096 C CA . PHE A 1 136 ? -7.820 4.597 -2.535 1.00 98.50 136 PHE A CA 1
ATOM 1097 C C . PHE A 1 136 ? -9.173 4.982 -3.139 1.00 98.50 136 PHE A C 1
ATOM 1099 O O . PHE A 1 136 ? -9.905 4.111 -3.572 1.00 98.50 136 PHE A O 1
ATOM 1106 N N . SER A 1 137 ? -9.486 6.277 -3.263 1.00 97.88 137 SER A N 1
ATOM 1107 C CA . SER A 1 137 ? -10.768 6.730 -3.836 1.00 97.88 137 SER A CA 1
ATOM 1108 C C . SER A 1 137 ? -10.974 6.361 -5.317 1.00 97.88 137 SER A C 1
ATOM 1110 O O . SER A 1 137 ? -12.054 6.615 -5.838 1.00 97.88 137 SER A O 1
ATOM 1112 N N . ARG A 1 138 ? -9.953 5.836 -6.008 1.00 97.38 138 ARG A N 1
ATOM 1113 C CA . ARG A 1 138 ? -10.036 5.378 -7.407 1.00 97.38 138 ARG A CA 1
ATOM 1114 C C . ARG A 1 138 ? -10.265 3.871 -7.536 1.00 97.38 138 ARG A C 1
ATOM 1116 O O . ARG A 1 138 ? -10.425 3.405 -8.657 1.00 97.38 138 ARG A O 1
ATOM 1123 N N . LEU A 1 139 ? -10.228 3.141 -6.423 1.00 98.44 139 LEU A N 1
ATOM 1124 C CA . LEU A 1 139 ? -10.523 1.714 -6.374 1.00 98.44 139 LEU A CA 1
ATOM 1125 C C . LEU A 1 139 ? -12.020 1.461 -6.599 1.00 98.44 139 LEU A C 1
ATOM 1127 O O . LEU A 1 139 ? -12.852 2.293 -6.227 1.00 98.44 139 LEU A O 1
ATOM 1131 N N . GLU A 1 140 ? -12.366 0.304 -7.155 1.00 98.06 140 GLU A N 1
ATOM 1132 C CA . GLU A 1 140 ? -13.754 -0.117 -7.381 1.00 98.06 140 GLU A CA 1
ATOM 1133 C C . GLU A 1 140 ? -14.521 -0.229 -6.050 1.00 98.06 140 GLU A C 1
ATOM 1135 O O . GLU A 1 140 ? -15.605 0.343 -5.892 1.00 98.06 140 GLU A O 1
ATOM 1140 N N . CYS A 1 141 ? -13.910 -0.860 -5.041 1.00 97.62 141 CYS A N 1
ATOM 1141 C CA . CYS A 1 141 ? -14.502 -1.046 -3.712 1.00 97.62 141 CYS A CA 1
ATOM 1142 C C . CYS A 1 141 ? -14.600 0.245 -2.882 1.00 97.62 141 CYS A C 1
ATOM 1144 O O . CYS A 1 141 ? -15.236 0.268 -1.824 1.00 97.62 141 CYS A O 1
ATOM 1146 N N . ALA A 1 142 ? -13.978 1.342 -3.325 1.00 97.56 142 ALA A N 1
ATOM 1147 C CA . ALA A 1 142 ? -13.949 2.579 -2.553 1.00 97.56 142 ALA A CA 1
ATOM 1148 C C . ALA A 1 142 ? -15.334 3.205 -2.391 1.00 97.56 142 ALA A C 1
ATOM 1150 O O . ALA A 1 142 ? -15.576 3.871 -1.388 1.00 97.56 142 ALA A O 1
ATOM 1151 N N . SER A 1 143 ? -16.230 3.005 -3.359 1.00 96.31 143 SER A N 1
ATOM 1152 C CA . SER A 1 143 ? -17.600 3.525 -3.299 1.00 96.31 143 SER A CA 1
ATOM 1153 C C . SER A 1 143 ? -18.374 2.992 -2.085 1.00 96.31 143 SER A C 1
ATOM 1155 O O . SER A 1 143 ? -19.094 3.755 -1.444 1.00 96.31 143 SER A O 1
ATOM 1157 N N . GLU A 1 144 ? -18.150 1.729 -1.723 1.00 96.81 144 GLU A N 1
ATOM 1158 C CA . GLU A 1 144 ? -18.772 1.065 -0.574 1.00 96.81 144 GLU A CA 1
ATOM 1159 C C . GLU A 1 144 ? -18.001 1.318 0.726 1.00 96.81 144 GLU A C 1
ATOM 1161 O O . GLU A 1 144 ? -18.591 1.607 1.764 1.00 96.81 144 GLU A O 1
ATOM 1166 N N . LEU A 1 145 ? -16.667 1.250 0.681 1.00 97.50 145 LEU A N 1
ATOM 1167 C CA . LEU A 1 145 ? -15.845 1.349 1.888 1.00 97.50 145 LEU A CA 1
ATOM 1168 C C . LEU A 1 145 ? -15.684 2.785 2.392 1.00 97.50 145 LEU A C 1
ATOM 1170 O O . LEU A 1 145 ? -15.623 3.016 3.597 1.00 97.50 145 LEU A O 1
ATOM 1174 N N . LYS A 1 146 ? -15.575 3.771 1.497 1.00 97.31 146 LYS A N 1
ATOM 1175 C CA . LYS A 1 146 ? -15.234 5.148 1.880 1.00 97.31 146 LYS A CA 1
ATOM 1176 C C . LYS A 1 146 ? -16.224 5.770 2.876 1.00 97.31 146 LYS A C 1
ATOM 1178 O O . LYS A 1 146 ? -15.718 6.363 3.828 1.00 97.31 146 LYS A O 1
ATOM 1183 N N . PRO A 1 147 ? -17.559 5.644 2.726 1.00 97.25 147 PRO A N 1
ATOM 1184 C CA . PRO A 1 147 ? -18.504 6.172 3.711 1.00 97.25 147 PRO A CA 1
ATOM 1185 C C . PRO A 1 147 ? -18.282 5.583 5.111 1.00 97.25 147 PRO A C 1
ATOM 1187 O O . PRO A 1 147 ? -18.127 6.335 6.068 1.00 97.25 147 PRO A O 1
ATOM 1190 N N . ILE A 1 148 ? -18.127 4.258 5.211 1.00 97.25 148 ILE A N 1
ATOM 1191 C CA . ILE A 1 148 ? -17.897 3.547 6.481 1.00 97.25 148 ILE A CA 1
ATOM 1192 C C . ILE A 1 148 ? -16.600 4.034 7.141 1.00 97.25 148 ILE A C 1
ATOM 1194 O O . ILE A 1 148 ? -16.563 4.390 8.319 1.00 97.25 148 ILE A O 1
ATOM 1198 N N . LEU A 1 149 ? -15.514 4.113 6.364 1.00 97.69 149 LEU A N 1
ATOM 1199 C CA . LEU A 1 149 ? -14.222 4.588 6.862 1.00 97.69 149 LEU A CA 1
ATOM 1200 C C . LEU A 1 149 ? -14.278 6.055 7.312 1.00 97.69 149 LEU A C 1
ATOM 1202 O O . LEU A 1 149 ? -13.606 6.422 8.274 1.00 97.69 149 LEU A O 1
ATOM 1206 N N . GLN A 1 150 ? -15.069 6.897 6.642 1.00 97.62 150 GLN A N 1
ATOM 1207 C CA . GLN A 1 150 ? -15.279 8.286 7.048 1.00 97.62 150 GLN A CA 1
ATOM 1208 C C . GLN A 1 150 ? -16.044 8.376 8.368 1.00 97.62 150 GLN A C 1
ATOM 1210 O O . GLN A 1 150 ? -15.608 9.119 9.244 1.00 97.62 150 GLN A O 1
ATOM 1215 N N . GLU A 1 151 ? -17.104 7.585 8.543 1.00 97.56 151 GLU A N 1
ATOM 1216 C CA . GLU A 1 151 ? -17.875 7.529 9.789 1.00 97.56 151 GLU A CA 1
ATOM 1217 C C . GLU A 1 151 ? -17.005 7.106 10.978 1.00 97.56 151 GLU A C 1
ATOM 1219 O O . GLU A 1 151 ? -17.052 7.745 12.031 1.00 97.56 151 GLU A O 1
ATOM 1224 N N . ILE A 1 152 ? -16.139 6.099 10.800 1.00 97.00 152 ILE A N 1
ATOM 1225 C CA . ILE A 1 152 ? -15.160 5.684 11.819 1.00 97.00 152 ILE A CA 1
ATOM 1226 C C . ILE A 1 152 ? -14.210 6.838 12.172 1.00 97.00 152 ILE A C 1
ATOM 1228 O O . ILE A 1 152 ? -13.930 7.079 13.345 1.00 97.00 152 ILE A O 1
ATOM 1232 N N . LEU A 1 153 ? -13.693 7.563 11.177 1.00 97.25 153 LEU A N 1
ATOM 1233 C CA . LEU A 1 153 ? -12.751 8.663 11.415 1.00 97.25 153 LEU A CA 1
ATOM 1234 C C . LEU A 1 153 ? -13.408 9.881 12.079 1.00 97.25 153 LEU A C 1
ATOM 1236 O O . LEU A 1 153 ? -12.734 10.589 12.826 1.00 97.25 153 LEU A O 1
A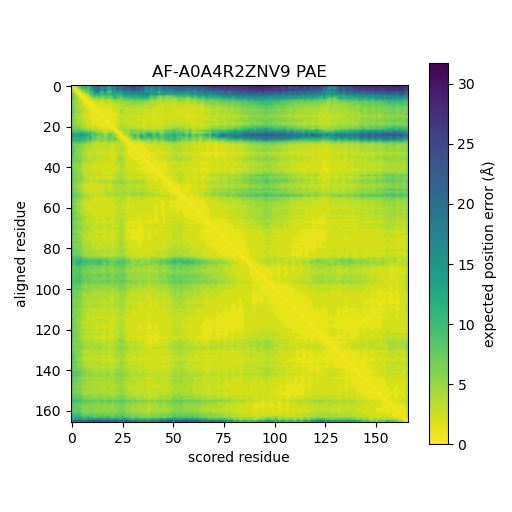TOM 1240 N N . SER A 1 154 ? -14.689 10.141 11.802 1.00 97.00 154 SER A N 1
ATOM 1241 C CA . SER A 1 154 ? -15.427 11.283 12.356 1.00 97.00 154 SER A CA 1
ATOM 1242 C C . SER A 1 154 ? -16.125 10.999 13.685 1.00 97.00 154 SER A C 1
ATOM 1244 O O . SER A 1 154 ? -16.591 11.935 14.328 1.00 97.00 154 SER A O 1
ATOM 1246 N N . ALA A 1 155 ? -16.241 9.734 14.092 1.00 97.12 155 ALA A N 1
ATOM 1247 C CA . ALA A 1 155 ? -17.000 9.361 15.276 1.00 97.12 155 ALA A CA 1
ATOM 1248 C C . ALA A 1 155 ? -16.380 9.919 16.572 1.00 97.12 155 ALA A C 1
ATOM 1250 O O . ALA A 1 155 ? -15.196 9.733 16.876 1.00 97.12 155 ALA A O 1
ATOM 1251 N N . GLU A 1 156 ? -17.222 10.602 17.352 1.00 94.75 156 GLU A N 1
ATOM 1252 C CA . GLU A 1 156 ? -16.802 11.333 18.549 1.00 94.75 156 GLU A CA 1
ATOM 1253 C C . GLU A 1 156 ? -16.475 10.430 19.734 1.00 94.75 156 GLU A C 1
ATOM 1255 O O . GLU A 1 156 ? -15.629 10.823 20.535 1.00 94.75 156 GLU A O 1
ATOM 1260 N N . SER A 1 157 ? -17.120 9.258 19.820 1.00 96.56 157 SER A N 1
ATOM 1261 C CA . SER A 1 157 ? -16.966 8.279 20.899 1.00 96.56 157 SER A CA 1
ATOM 1262 C C . SER A 1 157 ? -16.319 6.983 20.417 1.00 96.56 157 SER A C 1
ATOM 1264 O O . SER A 1 157 ? -16.471 6.571 19.260 1.00 96.56 157 SER A O 1
ATOM 1266 N N . TRP A 1 158 ? -15.619 6.293 21.316 1.00 95.69 158 TRP A N 1
ATOM 1267 C CA . TRP A 1 158 ? -15.033 4.990 21.011 1.00 95.69 158 TRP A CA 1
ATOM 1268 C C . TRP A 1 158 ? -16.077 3.922 20.661 1.00 95.69 158 TRP A C 1
ATOM 1270 O O . TRP A 1 158 ? -15.805 3.098 19.792 1.00 95.69 158 TRP A O 1
ATOM 1280 N N . GLN A 1 159 ? -17.275 3.963 21.254 1.00 96.94 159 GLN A N 1
ATOM 1281 C CA . GLN A 1 159 ? -18.348 3.005 20.967 1.00 96.94 159 GLN A CA 1
ATOM 1282 C C . GLN A 1 159 ? -18.838 3.129 19.524 1.00 96.94 159 GLN A C 1
ATOM 1284 O O . GLN A 1 159 ? -19.034 2.124 18.848 1.00 96.94 159 GLN A O 1
ATOM 1289 N N . ALA A 1 160 ? -19.002 4.360 19.029 1.00 96.12 160 ALA A N 1
ATOM 1290 C CA . ALA A 1 160 ? -19.384 4.591 17.638 1.00 96.12 160 ALA A CA 1
ATOM 1291 C C . ALA A 1 160 ? -18.278 4.125 16.675 1.00 96.12 160 ALA A C 1
ATOM 1293 O O . ALA A 1 160 ? -18.564 3.500 15.656 1.00 96.12 160 ALA A O 1
ATOM 1294 N N . ARG A 1 161 ? -17.004 4.358 17.027 1.00 95.69 161 ARG A N 1
ATOM 1295 C CA . ARG A 1 161 ? -15.851 3.884 16.240 1.00 95.69 161 ARG A CA 1
ATOM 1296 C C . ARG A 1 161 ? -15.779 2.364 16.174 1.00 95.69 161 ARG A C 1
ATOM 1298 O O . ARG A 1 161 ? -15.519 1.820 15.107 1.00 95.69 161 ARG A O 1
ATOM 1305 N N . GLU A 1 162 ? -16.015 1.691 17.293 1.00 93.19 162 GLU A N 1
ATOM 1306 C CA . GLU A 1 162 ? -16.025 0.233 17.368 1.00 93.19 162 GLU A CA 1
ATOM 1307 C C . GLU A 1 162 ? -17.223 -0.374 16.623 1.00 93.19 162 GLU A C 1
ATOM 1309 O O . GLU A 1 162 ? -17.042 -1.310 15.846 1.00 93.19 162 GLU A O 1
ATOM 1314 N N . SER A 1 163 ? -18.422 0.191 16.790 1.00 93.00 163 SER A N 1
ATOM 1315 C CA . SER A 1 163 ? -19.637 -0.292 16.124 1.00 93.00 163 SER A CA 1
ATOM 1316 C C . SER A 1 163 ? -19.548 -0.227 14.601 1.00 93.00 163 SER A C 1
ATOM 1318 O O . SER A 1 163 ? -20.105 -1.092 13.942 1.00 93.00 163 SER A O 1
ATOM 1320 N N . ASN A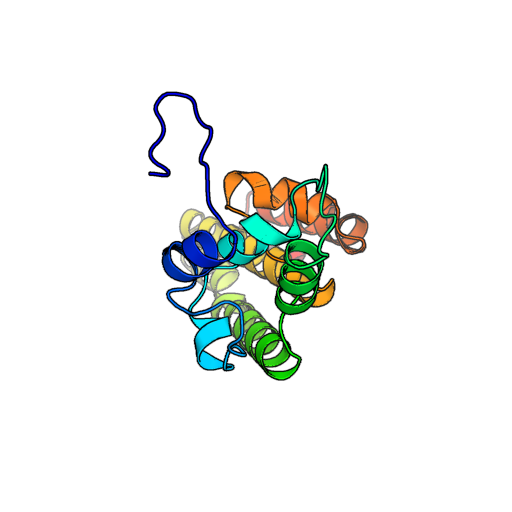 1 164 ? -18.865 0.772 14.039 1.00 89.75 164 ASN A N 1
ATOM 1321 C CA . ASN A 1 164 ? -18.715 0.910 12.586 1.00 89.75 164 ASN A CA 1
ATOM 1322 C C . ASN A 1 164 ? -17.600 0.021 11.999 1.00 89.75 164 ASN A C 1
ATOM 1324 O O . ASN A 1 164 ? -17.435 -0.039 10.783 1.00 89.75 164 ASN A O 1
ATOM 1328 N N . LEU A 1 165 ? -16.807 -0.646 12.846 1.00 83.88 165 LEU A N 1
ATOM 1329 C CA . LEU A 1 165 ? -15.752 -1.582 12.440 1.00 83.88 165 LEU A CA 1
ATOM 1330 C C . LEU A 1 165 ? -16.172 -3.057 12.520 1.00 83.88 165 LEU A C 1
ATOM 1332 O O . LEU A 1 165 ? -15.421 -3.913 12.042 1.00 83.88 165 LEU A O 1
ATOM 1336 N N . MET A 1 166 ? -17.306 -3.359 13.159 1.00 66.25 166 MET A N 1
ATOM 1337 C CA . MET A 1 166 ? -17.849 -4.711 13.343 1.00 66.25 166 MET A CA 1
ATOM 1338 C C . MET A 1 166 ? -19.037 -4.971 12.427 1.00 66.25 166 MET A C 1
ATOM 1340 O O . MET A 1 166 ? -19.141 -6.138 11.988 1.00 66.25 166 MET A O 1
#

Radius of gyration: 19.64 Å; Cα contacts (8 Å, |Δi|>4): 138; chains: 1; bounding box: 42×38×60 Å